Protein AF-A0A6V7ICS7-F1 (afdb_monomer_lite)

Structure (mmCIF, N/CA/C/O backbone):
data_AF-A0A6V7ICS7-F1
#
_entry.id   AF-A0A6V7ICS7-F1
#
loop_
_atom_site.group_PDB
_atom_site.id
_atom_site.type_symbol
_atom_site.label_atom_id
_at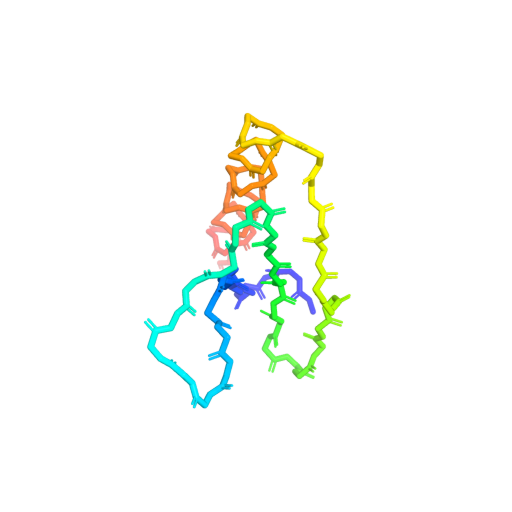om_site.label_alt_id
_atom_site.label_comp_id
_atom_site.label_asym_id
_atom_site.label_entity_id
_atom_site.label_seq_id
_atom_site.pdbx_PDB_ins_code
_atom_site.Cartn_x
_atom_site.Cartn_y
_atom_site.Cartn_z
_atom_site.occupancy
_atom_site.B_iso_or_equiv
_atom_site.auth_seq_id
_atom_site.auth_comp_id
_atom_site.auth_asym_id
_atom_site.auth_atom_id
_atom_site.pdbx_PDB_model_num
ATOM 1 N N . PRO A 1 1 ? -9.889 -6.149 6.250 1.00 71.56 1 PRO A N 1
ATOM 2 C CA . PRO A 1 1 ? -10.490 -4.842 6.616 1.00 71.56 1 PRO A CA 1
ATOM 3 C C . PRO A 1 1 ? -9.444 -3.733 6.500 1.00 71.56 1 PRO A C 1
ATOM 5 O O . PRO A 1 1 ? -8.270 -4.034 6.696 1.00 71.56 1 PRO A O 1
ATOM 8 N N . LEU A 1 2 ? -9.847 -2.504 6.154 1.00 78.19 2 LEU A N 1
ATOM 9 C CA . LEU A 1 2 ? -8.917 -1.367 6.090 1.00 78.19 2 LEU A CA 1
ATOM 10 C C . LEU A 1 2 ? -8.544 -0.847 7.490 1.00 78.19 2 LEU A C 1
ATOM 12 O O . LEU A 1 2 ? -7.452 -0.321 7.672 1.00 78.19 2 LEU A O 1
ATOM 16 N N . MET A 1 3 ? -9.418 -1.055 8.482 1.00 80.94 3 MET A N 1
ATOM 17 C CA . MET A 1 3 ? -9.103 -0.848 9.899 1.00 80.94 3 MET A CA 1
ATOM 18 C C . MET A 1 3 ? -7.808 -1.584 10.260 1.00 80.94 3 MET A C 1
ATOM 20 O O . MET A 1 3 ? -7.693 -2.785 9.997 1.00 80.94 3 MET A O 1
ATOM 24 N N . MET A 1 4 ? -6.844 -0.850 10.825 1.00 83.75 4 MET A N 1
ATOM 25 C CA . MET A 1 4 ? -5.510 -1.343 11.197 1.00 83.75 4 MET A CA 1
ATOM 26 C C . MET A 1 4 ? -4.674 -1.945 10.047 1.00 83.75 4 MET A C 1
ATOM 28 O O . MET A 1 4 ? -3.728 -2.698 10.286 1.00 83.75 4 MET A O 1
ATOM 32 N N . ALA A 1 5 ? -4.999 -1.644 8.787 1.00 90.06 5 ALA A N 1
ATOM 33 C CA . ALA A 1 5 ? -4.100 -1.946 7.679 1.00 90.06 5 ALA A CA 1
ATOM 34 C C . ALA A 1 5 ? -2.849 -1.051 7.737 1.00 90.06 5 ALA A C 1
ATOM 36 O O . ALA A 1 5 ? -2.840 -0.013 8.393 1.00 90.06 5 ALA A O 1
ATOM 37 N N . TYR A 1 6 ? -1.795 -1.425 7.017 1.00 90.31 6 TYR A N 1
ATOM 38 C CA . TYR A 1 6 ? -0.634 -0.562 6.814 1.00 90.31 6 TYR A CA 1
ATOM 39 C C . TYR A 1 6 ? -0.201 -0.557 5.353 1.00 90.31 6 TYR A C 1
ATOM 41 O O . TYR A 1 6 ? -0.452 -1.498 4.592 1.00 90.31 6 TYR A O 1
ATOM 49 N N . VAL A 1 7 ? 0.468 0.527 4.969 1.00 93.50 7 VAL A N 1
ATOM 50 C CA . VAL A 1 7 ? 1.019 0.699 3.628 1.00 93.50 7 VAL A CA 1
ATOM 51 C C . VAL A 1 7 ? 2.516 0.449 3.665 1.00 93.50 7 VAL A C 1
ATOM 53 O O . VAL A 1 7 ? 3.221 0.957 4.533 1.00 93.50 7 VAL A O 1
ATOM 56 N N . THR A 1 8 ? 3.023 -0.330 2.715 1.00 93.38 8 THR A N 1
ATOM 57 C CA . THR A 1 8 ? 4.454 -0.595 2.581 1.00 93.38 8 THR A CA 1
ATOM 58 C C . THR A 1 8 ? 4.929 -0.410 1.153 1.00 93.38 8 THR A C 1
ATOM 60 O O . THR A 1 8 ? 4.246 -0.726 0.182 1.00 93.38 8 THR A O 1
ATOM 63 N N . ARG A 1 9 ? 6.152 0.098 1.026 1.00 94.50 9 ARG A N 1
ATOM 64 C CA . ARG A 1 9 ? 6.885 0.175 -0.242 1.00 94.50 9 ARG A CA 1
ATOM 65 C C . ARG A 1 9 ? 8.063 -0.792 -0.275 1.00 94.50 9 ARG A C 1
ATOM 67 O O . ARG A 1 9 ? 8.730 -0.896 -1.297 1.00 94.50 9 ARG A O 1
ATOM 74 N N . TYR A 1 10 ? 8.317 -1.506 0.814 1.00 93.88 10 TYR A N 1
ATOM 75 C CA . TYR A 1 10 ? 9.492 -2.348 0.990 1.00 93.88 10 TYR A CA 1
ATOM 76 C C . TYR A 1 10 ? 9.436 -3.620 0.139 1.00 93.88 10 TYR A C 1
ATOM 78 O O . TYR A 1 10 ? 8.418 -4.322 0.109 1.00 93.88 10 TYR A O 1
ATOM 86 N N . ILE A 1 11 ? 10.531 -3.922 -0.557 1.00 91.62 11 ILE A N 1
ATOM 87 C CA . ILE A 1 11 ? 10.682 -5.152 -1.334 1.00 91.62 11 ILE A CA 1
AT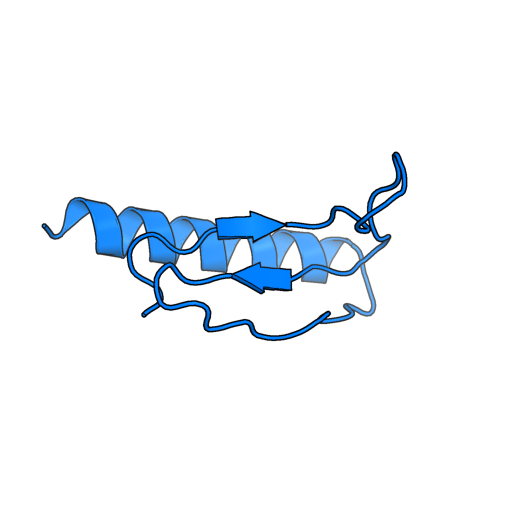OM 88 C C . ILE A 1 11 ? 11.223 -6.240 -0.407 1.00 91.62 11 ILE A C 1
ATOM 90 O O . ILE A 1 11 ? 12.360 -6.163 0.059 1.00 91.62 11 ILE A O 1
ATOM 94 N N . PHE A 1 12 ? 10.399 -7.260 -0.164 1.00 87.50 12 PHE A N 1
ATOM 95 C CA . PHE A 1 12 ? 10.737 -8.373 0.719 1.00 87.50 12 PHE A CA 1
ATOM 96 C C . PHE A 1 12 ? 12.060 -9.040 0.315 1.00 87.50 12 PHE A C 1
ATOM 98 O O . PHE A 1 12 ? 12.265 -9.339 -0.860 1.00 87.50 12 PHE A O 1
ATOM 105 N N . GLY A 1 13 ? 12.938 -9.273 1.295 1.00 90.56 13 GLY A N 1
ATOM 106 C CA . GLY A 1 13 ? 14.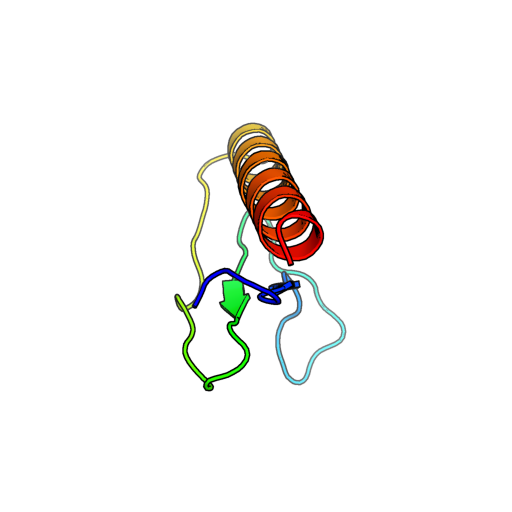241 -9.908 1.080 1.00 90.56 13 GLY A CA 1
ATOM 107 C C . GLY A 1 13 ? 15.336 -8.978 0.544 1.00 90.56 13 GLY A C 1
ATOM 108 O O . GLY A 1 13 ? 16.386 -9.460 0.137 1.00 90.56 13 GLY A O 1
ATOM 109 N N . THR A 1 14 ? 15.120 -7.659 0.526 1.00 92.12 14 THR A N 1
ATOM 110 C CA . THR A 1 14 ? 16.111 -6.666 0.064 1.00 92.12 14 THR A CA 1
ATOM 111 C C . THR A 1 14 ? 16.103 -5.438 0.966 1.00 92.12 14 THR A C 1
ATOM 113 O O . THR A 1 14 ? 15.133 -5.241 1.671 1.00 92.12 14 THR A O 1
ATOM 116 N N . ASP A 1 15 ? 17.090 -4.547 0.906 1.00 92.94 15 ASP A N 1
ATOM 117 C CA . ASP A 1 15 ? 17.019 -3.247 1.604 1.00 92.94 15 ASP A CA 1
ATOM 118 C C . ASP A 1 15 ? 16.539 -2.110 0.679 1.00 92.94 15 ASP A C 1
ATOM 120 O O . ASP A 1 15 ? 17.106 -1.021 0.621 1.00 92.94 15 ASP A O 1
ATOM 124 N N . LYS A 1 16 ? 15.541 -2.398 -0.170 1.00 93.00 16 LYS A N 1
ATOM 125 C CA . LYS A 1 16 ? 15.086 -1.474 -1.220 1.00 93.00 16 LYS A CA 1
ATOM 126 C C . LYS A 1 16 ? 13.603 -1.143 -1.102 1.00 93.00 16 LYS A C 1
ATOM 128 O O . LYS A 1 16 ? 12.756 -1.997 -0.836 1.00 93.00 16 LYS A O 1
ATOM 133 N N . LEU A 1 17 ? 13.284 0.116 -1.397 1.00 92.62 17 LEU A N 1
ATOM 134 C CA . LEU A 1 17 ? 11.917 0.602 -1.568 1.00 92.62 17 LEU A CA 1
ATOM 135 C C . LEU A 1 17 ? 11.530 0.598 -3.048 1.00 92.62 17 LEU A C 1
ATOM 137 O O . LEU A 1 17 ? 12.326 0.955 -3.919 1.00 92.62 17 LEU A O 1
ATOM 141 N N . ARG A 1 18 ? 10.274 0.259 -3.340 1.00 92.12 18 ARG A N 1
ATOM 142 C CA . ARG A 1 18 ? 9.714 0.380 -4.686 1.00 92.12 18 ARG A CA 1
ATOM 143 C C . ARG A 1 18 ? 9.599 1.849 -5.078 1.00 92.12 18 ARG A C 1
ATOM 145 O O . ARG A 1 18 ? 9.063 2.676 -4.330 1.00 92.12 18 ARG A O 1
ATOM 152 N N . ARG A 1 19 ? 10.082 2.176 -6.274 1.00 92.75 19 ARG A N 1
ATOM 153 C CA . ARG A 1 19 ? 9.863 3.483 -6.898 1.00 92.75 19 ARG A CA 1
ATOM 154 C C . ARG A 1 19 ? 8.439 3.523 -7.452 1.00 92.75 19 ARG A C 1
ATOM 156 O O . ARG A 1 19 ? 8.040 2.577 -8.118 1.00 92.75 19 ARG A O 1
ATOM 163 N N . ASN A 1 20 ? 7.698 4.588 -7.145 1.00 94.38 20 ASN A N 1
ATOM 164 C CA . ASN A 1 20 ? 6.331 4.823 -7.626 1.00 94.38 20 ASN A CA 1
ATOM 165 C C . ASN A 1 20 ? 5.384 3.621 -7.468 1.00 94.38 20 ASN A C 1
ATOM 167 O O . ASN A 1 20 ? 4.538 3.384 -8.314 1.00 94.38 20 ASN A O 1
ATOM 171 N N . ALA A 1 21 ? 5.535 2.827 -6.409 1.00 95.94 21 ALA A N 1
ATOM 172 C CA . ALA A 1 21 ? 4.632 1.716 -6.145 1.00 95.94 21 ALA A CA 1
ATOM 173 C C . ALA A 1 21 ? 4.519 1.448 -4.646 1.00 95.94 21 ALA A C 1
ATOM 175 O O . ALA A 1 21 ? 5.446 1.744 -3.881 1.00 95.94 21 ALA A O 1
ATOM 176 N N . PHE A 1 22 ? 3.394 0.869 -4.242 1.00 96.06 22 PHE A N 1
ATOM 177 C CA . PHE A 1 22 ? 3.074 0.539 -2.856 1.00 96.06 22 PHE A CA 1
ATOM 178 C C . PHE A 1 22 ? 2.228 -0.737 -2.769 1.00 96.06 22 PHE A C 1
ATOM 180 O O . PHE A 1 22 ? 1.711 -1.230 -3.765 1.00 96.06 22 PHE A O 1
ATOM 187 N N . GLU A 1 23 ? 2.108 -1.286 -1.568 1.00 95.50 23 GLU A N 1
ATOM 188 C CA . GLU A 1 23 ? 1.241 -2.413 -1.231 1.00 95.50 23 GLU A CA 1
ATOM 189 C C . GLU A 1 23 ? 0.501 -2.071 0.066 1.00 95.50 23 GLU A C 1
ATOM 191 O O . GLU A 1 23 ? 1.107 -1.581 1.021 1.00 95.50 23 GLU A O 1
ATOM 196 N N . VAL A 1 24 ? -0.801 -2.347 0.114 1.00 94.94 24 VAL A N 1
ATOM 197 C CA . VAL A 1 24 ? -1.609 -2.255 1.341 1.00 94.94 24 VAL A CA 1
ATOM 198 C C . VAL A 1 24 ? -1.838 -3.653 1.896 1.00 94.94 24 VAL A C 1
ATOM 200 O O . VAL A 1 24 ? -2.290 -4.542 1.162 1.00 94.94 24 VAL A O 1
ATOM 203 N N . ARG A 1 25 ? -1.548 -3.832 3.188 1.00 93.12 25 ARG A N 1
ATOM 204 C CA . ARG A 1 25 ? -1.696 -5.095 3.919 1.00 93.12 25 ARG A CA 1
ATOM 205 C C . ARG A 1 25 ? -2.650 -4.920 5.091 1.00 93.12 25 ARG A C 1
ATOM 207 O O . ARG A 1 25 ? -2.443 -4.049 5.929 1.00 93.12 25 ARG A O 1
ATOM 214 N N . GLY A 1 26 ? -3.687 -5.749 5.139 1.00 90.88 26 GLY A N 1
ATOM 215 C CA . GLY A 1 26 ? -4.639 -5.820 6.245 1.00 90.88 26 GLY A CA 1
ATOM 216 C C . GLY A 1 26 ? -4.253 -6.878 7.280 1.00 90.88 26 GLY A C 1
ATOM 217 O O . GLY A 1 26 ? -3.522 -7.823 6.980 1.00 90.88 26 GLY A O 1
ATOM 218 N N . LEU A 1 27 ? -4.797 -6.754 8.495 1.00 85.69 27 LEU A N 1
ATOM 219 C CA . LEU A 1 27 ? -4.519 -7.676 9.608 1.00 85.69 27 LEU A CA 1
ATOM 220 C C . LEU A 1 27 ? -4.974 -9.121 9.372 1.00 85.69 27 LEU A C 1
ATOM 222 O O . LEU A 1 27 ? -4.393 -10.051 9.916 1.00 85.69 27 LEU A O 1
ATOM 226 N N . ASN A 1 28 ? -5.995 -9.334 8.544 1.00 84.44 28 ASN A N 1
ATOM 227 C CA . ASN A 1 28 ? -6.531 -10.664 8.245 1.00 84.44 28 ASN A CA 1
ATOM 228 C C . ASN A 1 28 ? -5.726 -11.416 7.165 1.00 84.44 28 ASN A C 1
ATOM 230 O O . ASN A 1 28 ? -6.257 -12.320 6.526 1.00 84.44 28 ASN A O 1
ATOM 234 N N . GLY A 1 29 ? -4.491 -10.992 6.887 1.00 83.50 29 GLY A N 1
ATOM 235 C CA . GLY A 1 29 ? -3.667 -11.540 5.808 1.00 83.50 29 GLY A CA 1
ATOM 236 C C . GLY A 1 29 ? -4.091 -11.102 4.401 1.00 83.50 29 GLY A C 1
ATOM 237 O O . GLY A 1 29 ? -3.443 -11.484 3.426 1.00 83.50 29 GLY A O 1
ATOM 238 N N . ALA A 1 30 ? -5.140 -10.280 4.269 1.00 88.88 30 ALA A N 1
ATOM 239 C CA . ALA A 1 30 ? -5.529 -9.712 2.985 1.00 88.88 30 ALA A CA 1
ATOM 240 C C . ALA A 1 30 ? -4.481 -8.698 2.511 1.00 88.88 30 ALA A C 1
ATOM 242 O O . ALA A 1 30 ? -4.013 -7.849 3.273 1.00 88.88 30 ALA A O 1
ATOM 243 N N . ARG A 1 31 ? -4.141 -8.757 1.226 1.00 91.19 31 ARG A N 1
ATOM 244 C CA . ARG A 1 31 ? -3.206 -7.835 0.580 1.00 91.19 31 ARG A CA 1
ATOM 245 C C . ARG A 1 31 ? -3.706 -7.465 -0.801 1.00 91.19 31 ARG A C 1
ATOM 247 O O . ARG A 1 31 ? -4.335 -8.271 -1.476 1.00 91.19 31 ARG A O 1
ATOM 254 N N . THR A 1 32 ? -3.388 -6.248 -1.206 1.00 92.00 32 THR A N 1
ATOM 255 C CA . 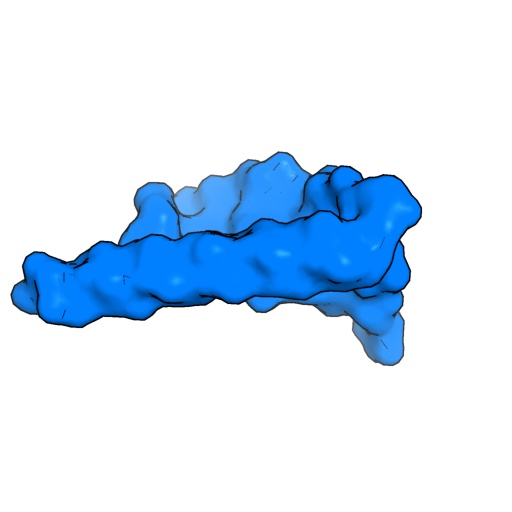THR A 1 32 ? -3.738 -5.702 -2.526 1.00 92.00 32 THR A CA 1
ATOM 256 C C . THR A 1 32 ? -2.800 -6.177 -3.637 1.00 92.00 32 THR A C 1
ATOM 258 O O . THR A 1 32 ? -3.150 -6.096 -4.809 1.00 92.00 32 THR A O 1
ATOM 261 N N . GLY A 1 33 ? -1.618 -6.692 -3.279 1.00 92.88 33 GLY A N 1
ATOM 262 C CA . GLY A 1 33 ? -0.514 -6.839 -4.224 1.00 92.88 33 GLY A CA 1
ATOM 263 C C . GLY A 1 33 ? 0.208 -5.506 -4.445 1.00 92.88 33 GLY A C 1
ATOM 264 O O . GLY A 1 33 ? -0.049 -4.520 -3.757 1.00 92.88 33 GLY A O 1
ATOM 265 N N . VAL A 1 34 ? 1.163 -5.485 -5.375 1.00 94.81 34 VAL A N 1
ATOM 266 C CA . VAL A 1 34 ? 1.913 -4.262 -5.690 1.00 94.81 34 VAL A CA 1
ATOM 267 C C . VAL A 1 34 ? 1.100 -3.411 -6.658 1.00 94.81 34 VAL A C 1
ATOM 269 O O . VAL A 1 34 ? 0.806 -3.843 -7.768 1.00 94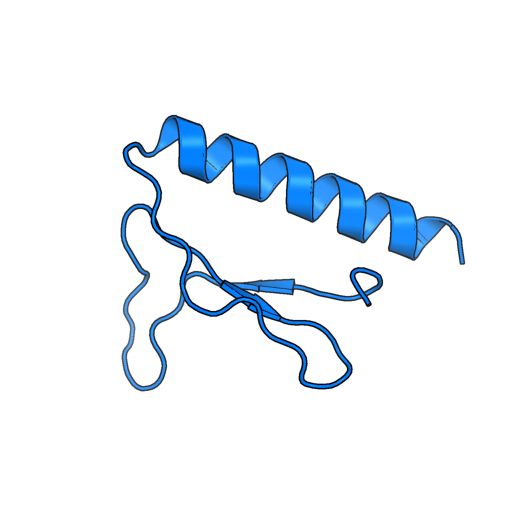.81 34 VAL A O 1
ATOM 272 N N . ILE A 1 35 ? 0.779 -2.190 -6.240 1.00 95.88 35 ILE A N 1
ATOM 273 C CA . ILE A 1 35 ? 0.116 -1.178 -7.057 1.00 95.88 35 ILE A CA 1
ATOM 274 C C . ILE A 1 35 ? 1.184 -0.218 -7.567 1.00 95.88 35 ILE A C 1
ATOM 276 O O . ILE A 1 35 ? 1.898 0.401 -6.775 1.00 95.88 35 ILE A O 1
ATOM 280 N N . HIS A 1 36 ? 1.294 -0.110 -8.888 1.00 95.69 36 HIS A N 1
ATOM 281 C CA . HIS A 1 36 ? 2.184 0.829 -9.562 1.00 95.69 36 HIS A CA 1
ATOM 282 C C . HIS A 1 36 ? 1.455 2.145 -9.840 1.00 95.69 36 HIS A C 1
ATOM 284 O O . HIS A 1 36 ? 0.266 2.157 -10.150 1.00 95.69 36 HIS A O 1
ATOM 290 N N . CYS A 1 37 ? 2.178 3.249 -9.722 1.00 94.88 37 CYS A N 1
ATOM 291 C CA . CYS A 1 37 ? 1.723 4.592 -10.041 1.00 94.88 37 CYS A CA 1
ATOM 292 C C . CYS A 1 37 ? 2.601 5.156 -11.156 1.00 94.88 37 CYS A C 1
ATOM 294 O O . CYS A 1 37 ? 3.818 4.956 -11.150 1.00 94.88 37 CYS A O 1
ATOM 296 N N . ASP A 1 38 ? 1.994 5.902 -12.072 1.00 90.50 38 ASP A N 1
ATOM 297 C CA . ASP A 1 38 ? 2.717 6.485 -13.206 1.00 90.50 38 ASP A CA 1
ATOM 298 C C . ASP A 1 38 ? 3.676 7.598 -12.761 1.00 90.50 38 ASP A C 1
ATOM 300 O O . ASP A 1 38 ? 4.780 7.723 -13.288 1.00 90.50 38 ASP A O 1
ATOM 304 N N . ASP A 1 39 ? 3.296 8.356 -11.727 1.00 93.62 39 ASP A N 1
ATOM 305 C CA . ASP A 1 39 ? 4.113 9.428 -11.162 1.00 93.62 39 ASP A CA 1
ATOM 306 C C . ASP A 1 39 ? 4.134 9.441 -9.620 1.00 93.62 39 ASP A C 1
ATOM 308 O O . ASP A 1 39 ? 3.251 8.924 -8.926 1.00 93.62 39 ASP A O 1
ATOM 312 N N . SER A 1 40 ? 5.184 10.062 -9.082 1.00 92.38 40 SER A N 1
ATOM 313 C CA . SER A 1 40 ? 5.432 10.265 -7.657 1.00 92.38 40 SER A CA 1
ATOM 314 C C . SER A 1 40 ? 4.375 11.122 -6.946 1.00 92.38 40 SER A C 1
ATOM 316 O O . SER A 1 40 ? 4.095 10.874 -5.767 1.00 92.38 40 SER A O 1
ATOM 318 N N . ALA A 1 41 ? 3.742 12.078 -7.633 1.00 95.31 41 ALA A N 1
ATOM 319 C CA . ALA A 1 41 ? 2.654 12.875 -7.074 1.00 95.31 41 ALA A CA 1
ATOM 320 C C . ALA A 1 41 ? 1.410 12.010 -6.837 1.00 95.31 41 ALA A C 1
ATOM 322 O O . ALA A 1 41 ? 0.822 12.048 -5.755 1.00 95.31 41 ALA A O 1
ATOM 323 N N . ILE A 1 42 ? 1.071 11.153 -7.807 1.00 94.94 42 ILE A N 1
ATOM 324 C CA . ILE A 1 42 ? -0.037 10.194 -7.701 1.00 94.94 42 ILE A CA 1
ATOM 325 C C . ILE A 1 42 ? 0.228 9.213 -6.557 1.00 94.94 42 ILE A C 1
ATOM 327 O O . ILE A 1 42 ? -0.646 9.004 -5.717 1.00 94.94 42 ILE A O 1
ATOM 331 N N . LEU A 1 43 ? 1.447 8.664 -6.473 1.00 95.06 43 LEU A N 1
ATOM 332 C CA . LEU A 1 43 ? 1.851 7.813 -5.351 1.00 95.06 43 LEU A CA 1
ATOM 333 C C . LEU A 1 43 ? 1.617 8.528 -4.014 1.00 95.06 43 LEU A C 1
ATOM 335 O O . LEU A 1 43 ? 0.977 7.976 -3.123 1.00 95.06 43 LEU A O 1
ATOM 339 N N . SER A 1 44 ? 2.115 9.756 -3.872 1.00 95.19 44 SER A N 1
ATOM 340 C CA . SER A 1 44 ? 2.003 10.523 -2.627 1.00 95.19 44 SER A CA 1
ATOM 341 C C . SER A 1 44 ? 0.544 10.779 -2.244 1.00 95.19 44 SER A C 1
ATOM 343 O O . SER A 1 44 ? 0.181 10.650 -1.074 1.00 95.19 44 SER A O 1
ATOM 345 N N . GLN A 1 45 ? -0.306 11.060 -3.233 1.00 96.62 45 GLN A N 1
ATOM 346 C CA . GLN A 1 45 ? -1.735 11.263 -3.035 1.00 96.62 45 GLN A CA 1
ATOM 347 C C . GLN A 1 45 ? -2.435 9.994 -2.533 1.00 96.62 45 GLN A C 1
ATOM 349 O O . GLN A 1 45 ? -3.209 10.056 -1.575 1.00 96.62 45 GLN A O 1
ATOM 354 N N . TRP A 1 46 ? -2.124 8.838 -3.128 1.00 95.75 46 TRP A N 1
ATOM 355 C CA . TRP A 1 46 ? -2.627 7.544 -2.665 1.00 95.75 46 TRP A CA 1
ATOM 356 C C . TRP A 1 46 ? -2.183 7.241 -1.239 1.00 95.75 46 TRP A C 1
ATOM 358 O O . TRP A 1 46 ? -3.017 6.895 -0.404 1.00 95.75 46 TRP A O 1
ATOM 368 N N . LEU A 1 47 ? -0.891 7.409 -0.936 1.00 94.94 47 LEU A N 1
ATOM 369 C CA . LEU A 1 47 ? -0.360 7.168 0.407 1.00 94.94 47 LEU A CA 1
ATOM 370 C C . LEU A 1 47 ? -1.074 8.032 1.450 1.00 94.94 47 LEU A C 1
ATOM 372 O O . LEU A 1 47 ? -1.467 7.512 2.495 1.00 94.94 47 LEU A O 1
ATOM 376 N N . LYS A 1 48 ? -1.290 9.319 1.147 1.00 95.69 48 LYS A N 1
ATOM 377 C CA . LYS A 1 48 ? -2.023 10.240 2.017 1.00 95.69 48 LYS A CA 1
ATOM 378 C C . LYS A 1 48 ? -3.450 9.755 2.261 1.00 95.69 48 LYS A C 1
ATOM 380 O O . LYS A 1 48 ? -3.821 9.534 3.406 1.00 95.69 48 LYS A O 1
ATOM 385 N N . TYR A 1 49 ? -4.233 9.537 1.205 1.00 95.62 49 TYR A N 1
ATOM 386 C CA . TYR A 1 49 ? -5.632 9.136 1.358 1.00 95.62 49 TYR A CA 1
ATOM 387 C C . TYR A 1 49 ? -5.791 7.801 2.077 1.00 95.62 49 TYR A C 1
ATOM 389 O O . TYR A 1 49 ? -6.671 7.669 2.923 1.00 95.62 49 TYR A O 1
ATOM 397 N N . ILE A 1 50 ? -4.945 6.815 1.783 1.00 93.88 50 ILE A N 1
ATOM 398 C CA . ILE A 1 50 ? -5.016 5.515 2.451 1.00 93.88 50 ILE A CA 1
ATOM 399 C C . ILE A 1 50 ? -4.683 5.670 3.936 1.00 93.88 50 ILE A C 1
ATOM 401 O O . ILE A 1 50 ? -5.405 5.137 4.774 1.00 93.88 50 ILE A O 1
ATOM 405 N N . THR A 1 51 ? -3.638 6.433 4.265 1.00 91.94 51 THR A N 1
ATOM 406 C CA . THR A 1 51 ? -3.240 6.686 5.656 1.00 91.94 51 THR A CA 1
ATOM 407 C C . THR A 1 51 ? -4.340 7.422 6.417 1.00 91.94 51 THR A C 1
ATOM 409 O O . THR A 1 51 ? -4.721 6.967 7.489 1.00 91.94 51 THR A O 1
ATOM 412 N N . ASP A 1 52 ? -4.909 8.481 5.836 1.00 93.38 52 ASP A N 1
ATOM 413 C CA . ASP A 1 52 ? -6.006 9.258 6.429 1.00 93.38 52 ASP A CA 1
ATOM 414 C C . ASP A 1 52 ? -7.251 8.388 6.690 1.00 93.38 52 ASP A C 1
ATOM 416 O O . ASP A 1 52 ? -7.911 8.518 7.719 1.00 93.38 52 ASP A O 1
ATOM 420 N N . ASN A 1 53 ? -7.572 7.463 5.779 1.00 92.25 53 ASN A N 1
ATOM 421 C CA . ASN A 1 53 ? -8.692 6.539 5.972 1.00 92.25 53 ASN A CA 1
ATOM 422 C C . ASN A 1 53 ? -8.390 5.485 7.045 1.00 92.25 53 ASN A C 1
ATOM 424 O O . ASN A 1 53 ? -9.268 5.165 7.842 1.00 92.25 53 ASN A O 1
ATOM 428 N N . ILE A 1 54 ? -7.168 4.945 7.093 1.00 90.81 54 ILE A N 1
ATOM 429 C CA . ILE A 1 54 ? -6.767 3.988 8.134 1.00 90.81 54 ILE A CA 1
ATOM 430 C C . ILE A 1 54 ? -6.852 4.651 9.509 1.00 90.81 54 ILE A C 1
ATOM 432 O O . ILE A 1 54 ? -7.444 4.070 10.418 1.00 90.81 54 ILE A O 1
ATOM 436 N N . THR A 1 55 ? -6.297 5.854 9.674 1.00 88.75 55 THR A N 1
ATOM 437 C CA . THR A 1 55 ? -6.326 6.576 10.954 1.00 88.75 55 THR A CA 1
ATOM 438 C C . THR A 1 55 ? -7.751 6.944 11.347 1.00 88.75 55 THR A C 1
ATOM 440 O O . THR A 1 55 ? -8.154 6.656 12.472 1.00 88.75 55 THR A O 1
ATOM 443 N N . GLY A 1 56 ? -8.548 7.469 10.411 1.00 89.06 56 GLY A N 1
ATOM 444 C CA . GLY A 1 56 ? -9.958 7.784 10.639 1.00 89.06 56 GLY A CA 1
ATOM 445 C C . GLY A 1 56 ? -10.766 6.571 11.103 1.00 89.06 56 GLY A C 1
ATOM 446 O O . GLY A 1 56 ? -11.478 6.6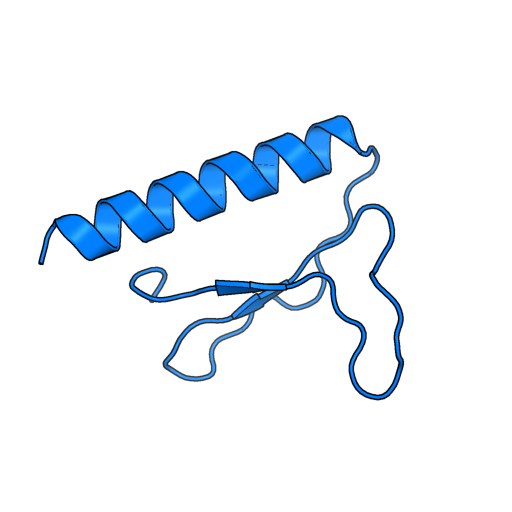48 12.098 1.00 89.06 56 GLY A O 1
ATOM 447 N N . LEU A 1 57 ? -10.602 5.423 10.442 1.00 86.25 57 LEU A N 1
ATOM 448 C CA . LEU A 1 57 ? -11.288 4.185 10.817 1.00 86.25 57 LEU A CA 1
ATOM 449 C C . LEU A 1 57 ? -10.757 3.562 12.116 1.00 86.25 57 LEU A C 1
ATOM 451 O O . LEU A 1 57 ? -11.495 2.847 12.782 1.00 86.25 57 LEU A O 1
ATOM 455 N N . THR A 1 58 ? -9.497 3.816 12.478 1.00 80.50 58 THR A N 1
ATOM 456 C CA . THR A 1 58 ? -8.903 3.317 13.731 1.00 80.50 58 THR A CA 1
ATOM 457 C C . THR A 1 58 ? -9.325 4.165 14.935 1.00 80.50 58 THR A C 1
ATOM 459 O O . THR A 1 58 ? -9.430 3.640 16.035 1.00 80.50 58 THR A O 1
ATOM 462 N N . HIS A 1 59 ? -9.593 5.461 14.744 1.00 72.69 59 HIS A N 1
ATOM 463 C CA . HIS A 1 59 ? -10.046 6.371 15.808 1.00 72.69 59 HIS A CA 1
ATOM 464 C C . HIS A 1 59 ? -11.564 6.327 16.054 1.00 72.69 59 HIS A C 1
ATOM 466 O O . HIS A 1 59 ? -12.039 6.905 17.025 1.00 72.69 59 HIS A O 1
ATOM 472 N N . LEU A 1 60 ? -12.330 5.677 15.173 1.00 61.97 60 LEU A N 1
ATOM 473 C CA . LEU A 1 60 ? -13.776 5.458 15.321 1.00 61.97 60 LEU A CA 1
ATOM 474 C C . LEU A 1 60 ? -14.113 4.216 16.178 1.00 61.97 60 LEU A C 1
ATOM 476 O O . LEU A 1 60 ? -15.266 3.784 16.189 1.00 61.97 60 LEU A O 1
ATOM 480 N N . GLN A 1 61 ? -13.117 3.642 16.861 1.00 51.09 61 GLN A N 1
ATOM 481 C CA . GLN A 1 61 ? -13.230 2.500 17.776 1.00 51.09 61 GLN A CA 1
ATOM 482 C C . GLN A 1 61 ? -13.217 2.958 19.234 1.00 51.09 61 GLN A C 1
ATOM 484 O O . GLN A 1 61 ? -13.953 2.336 20.029 1.00 51.09 61 GLN A O 1
#

InterPro domains:
  IPR011993 PH-like domain superfamily [G3DSA:2.30.29.30] (1-56)
  IPR015482 Syntrophin [PTHR10554] (1-59)

Radius of gyration: 12.07 Å; chains: 1; bounding box: 31×24×31 Å

Foldseek 3Di:
DLAPKDKAQDDPPDPDGHDQWIKIADPVRDIPPIDHDPDPVVSVVVNVVSVVVNVVNNVVD

Organism: NCBI:txid1563983

Secondary structure (DSSP, 8-state):
--TT-EEE-B-TTSS-BPTTEEEEE-TTS-B--PEE-SSHHHHHHHHHHHHHHHHHHHHT-

Sequence (61 aa):
PLMMAYVTRYIFGTDKLRRNAFEVRGLNGARTGVIHCDDSAILSQWLKYITDNITGLTHLQ

pLDDT: mean 89.9, std 8.22, range [51.09, 96.62]